Protein AF-A0A2T2NQL4-F1 (afdb_monomer_lite)

Foldseek 3Di:
DVLLVVLVVLLVVLVVLLVLLVVLVVVCLVVLVVVVVVDVVSVVLSVLVVVLSVLSVVLSVLSVVLSVVLVCCVPPDPDDDPDDQLVSLLVNLVSLVVSLVSLCVDLPPVNDDDDPPSVSNVSSSVSSVVSSVSSVVSSVSSNVSSVD

Radius of gyration: 17.7 Å; chains: 1; bounding box: 52×27×48 Å

Secondary structure (DSSP, 8-state):
-HHHHHHHHHHHHHHHHHHHHHHHHHTTHHHHHHHHHH-HHHHHHHHHHHHHHHHHHHHHHHHHHHHHHHHHHHHH--SPPSS-HHHHHHHHHHHHHHHHHHHHHHHSTTT-PPPTT-HHHHHHHHHHHHHHHHHHHHHHHHHHHHH-

Structure (mmCIF, N/CA/C/O backbone):
data_AF-A0A2T2NQL4-F1
#
_entry.id   AF-A0A2T2NQL4-F1
#
loop_
_atom_site.group_PDB
_atom_site.id
_atom_site.type_symbol
_atom_site.label_atom_id
_atom_site.label_alt_id
_atom_site.label_comp_id
_atom_site.label_asym_id
_atom_site.label_entity_id
_atom_site.label_seq_id
_atom_site.pdbx_PDB_ins_code
_atom_site.Cartn_x
_atom_site.Cartn_y
_atom_site.Cartn_z
_atom_site.occupancy
_atom_site.B_iso_or_equiv
_atom_site.auth_seq_id
_atom_site.auth_comp_id
_atom_site.auth_asym_id
_atom_site.auth_atom_id
_atom_site.pdbx_PDB_model_num
ATOM 1 N N . THR A 1 1 ? 10.676 5.829 -20.237 1.00 65.44 1 THR A N 1
ATOM 2 C CA . THR A 1 1 ? 9.932 7.072 -19.909 1.00 65.44 1 THR A CA 1
ATOM 3 C C . THR A 1 1 ? 8.454 6.831 -19.642 1.00 65.44 1 THR A C 1
ATOM 5 O O . THR A 1 1 ? 8.014 7.201 -18.564 1.00 65.44 1 THR A O 1
ATOM 8 N N . LEU A 1 2 ? 7.691 6.175 -20.528 1.00 75.12 2 LEU A N 1
ATOM 9 C CA . LEU A 1 2 ? 6.253 5.918 -20.303 1.00 75.12 2 LEU A CA 1
ATOM 10 C C . LEU A 1 2 ? 5.958 5.138 -19.002 1.00 75.12 2 LEU A C 1
ATOM 12 O O . LEU A 1 2 ? 5.101 5.555 -18.232 1.00 75.12 2 LEU A O 1
ATOM 16 N N . LEU A 1 3 ? 6.740 4.089 -18.705 1.00 75.50 3 LEU A N 1
ATOM 17 C CA . LEU A 1 3 ? 6.629 3.317 -17.453 1.00 75.50 3 LEU A CA 1
ATOM 18 C C . LEU A 1 3 ? 6.890 4.159 -16.190 1.00 75.50 3 LEU A C 1
ATOM 20 O O . LEU A 1 3 ? 6.263 3.949 -15.153 1.00 75.50 3 LEU A O 1
ATOM 24 N N . LEU A 1 4 ? 7.793 5.141 -16.280 1.00 73.25 4 LEU A N 1
ATOM 25 C CA . LEU A 1 4 ? 8.095 6.050 -15.172 1.00 73.25 4 LEU A CA 1
ATOM 26 C C . LEU A 1 4 ? 6.944 7.035 -14.951 1.00 73.25 4 LEU A C 1
ATOM 28 O O . LEU A 1 4 ? 6.530 7.228 -13.814 1.00 73.25 4 LEU A O 1
ATOM 32 N N . LEU A 1 5 ? 6.366 7.582 -16.027 1.00 74.38 5 LEU A N 1
ATOM 33 C CA . LEU A 1 5 ? 5.195 8.462 -15.946 1.00 74.38 5 LEU A CA 1
ATOM 34 C C . LEU A 1 5 ? 3.981 7.740 -15.349 1.00 74.38 5 LEU A C 1
ATOM 36 O O . LEU A 1 5 ? 3.319 8.283 -14.463 1.00 74.38 5 LEU A O 1
ATOM 40 N N . SER A 1 6 ? 3.717 6.496 -15.770 1.00 77.19 6 SER A N 1
ATOM 41 C CA . SER A 1 6 ? 2.659 5.685 -15.156 1.00 77.19 6 SER A CA 1
ATOM 42 C C . SER A 1 6 ? 2.930 5.432 -13.675 1.00 77.19 6 SER A C 1
ATOM 44 O O . SER A 1 6 ? 2.007 5.496 -12.866 1.00 77.19 6 SER A O 1
ATOM 46 N N . GLN A 1 7 ? 4.192 5.213 -13.295 1.00 77.38 7 GLN A N 1
ATOM 47 C CA . GLN A 1 7 ? 4.552 4.997 -11.897 1.00 77.38 7 GLN A CA 1
ATOM 48 C C . GLN A 1 7 ? 4.347 6.254 -11.047 1.00 77.38 7 GLN A C 1
ATOM 50 O O . GLN A 1 7 ? 3.857 6.160 -9.918 1.00 77.38 7 GLN A O 1
ATOM 55 N N . THR A 1 8 ? 4.653 7.434 -11.588 1.00 74.81 8 THR A N 1
ATOM 56 C CA . THR A 1 8 ? 4.364 8.712 -10.930 1.00 74.81 8 THR A CA 1
ATOM 57 C C . THR A 1 8 ? 2.859 8.891 -10.718 1.00 74.81 8 THR A C 1
ATOM 59 O O . THR A 1 8 ? 2.443 9.221 -9.608 1.00 74.81 8 THR A 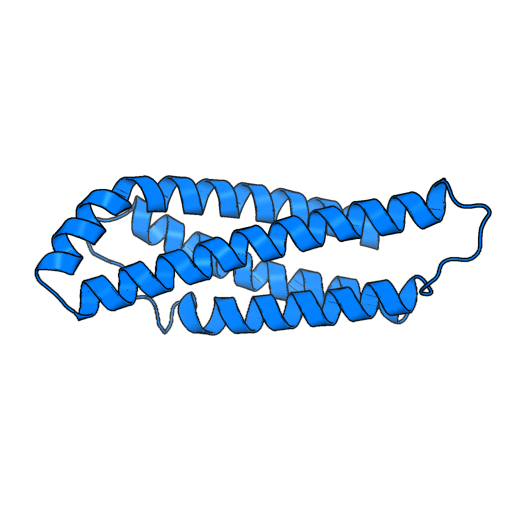O 1
ATOM 62 N N . ALA A 1 9 ? 2.030 8.593 -11.725 1.00 78.94 9 ALA A N 1
ATOM 63 C CA . ALA A 1 9 ? 0.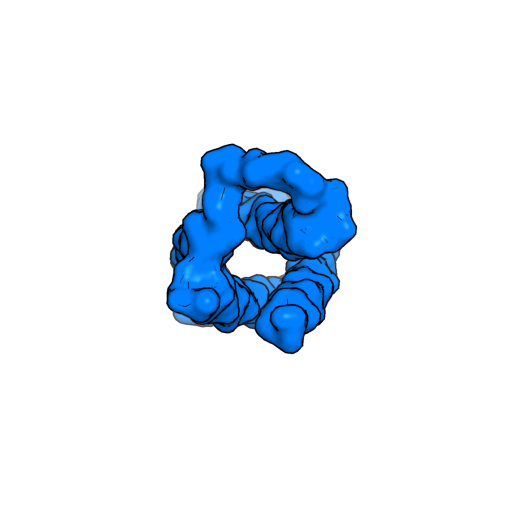572 8.686 -11.614 1.00 78.94 9 ALA A CA 1
ATOM 64 C C . ALA A 1 9 ? -0.007 7.712 -10.569 1.00 78.94 9 ALA A C 1
ATOM 66 O O . ALA A 1 9 ? -0.785 8.125 -9.706 1.00 78.94 9 ALA A O 1
ATOM 67 N N . ILE A 1 10 ? 0.425 6.443 -10.586 1.00 79.31 10 ILE A N 1
ATOM 68 C CA . ILE A 1 10 ? 0.027 5.428 -9.593 1.00 79.31 10 ILE A CA 1
ATOM 69 C C . ILE A 1 10 ? 0.402 5.888 -8.181 1.00 79.31 10 ILE A C 1
ATOM 71 O O . ILE A 1 10 ? -0.388 5.746 -7.244 1.00 79.31 10 ILE A O 1
ATOM 75 N N . THR A 1 11 ? 1.594 6.463 -8.022 1.00 75.00 11 THR A N 1
ATOM 76 C CA . THR A 1 11 ? 2.088 6.945 -6.726 1.00 75.00 11 THR A CA 1
ATOM 77 C C . THR A 1 11 ? 1.280 8.139 -6.229 1.00 75.00 11 THR A C 1
ATOM 79 O O . THR A 1 11 ? 0.859 8.138 -5.074 1.00 75.00 11 THR A O 1
ATOM 82 N N . ALA A 1 12 ? 1.009 9.123 -7.090 1.00 77.00 12 ALA A N 1
ATOM 83 C CA . ALA A 1 12 ? 0.218 10.299 -6.741 1.00 77.00 12 ALA A CA 1
ATOM 84 C C . ALA A 1 12 ? -1.213 9.922 -6.325 1.00 77.00 12 ALA A C 1
ATOM 86 O O . ALA A 1 12 ? -1.700 10.378 -5.290 1.00 77.00 12 ALA A O 1
ATOM 87 N N . TYR A 1 13 ? -1.861 9.028 -7.077 1.00 81.56 13 TYR A N 1
ATOM 88 C CA . TYR A 1 13 ? -3.193 8.536 -6.732 1.00 81.56 13 TYR A CA 1
ATOM 89 C C . TYR A 1 13 ? -3.189 7.733 -5.423 1.00 81.56 13 TYR A C 1
ATOM 91 O O . TYR A 1 13 ? -4.033 7.956 -4.556 1.00 81.56 13 TYR A O 1
ATOM 99 N N . SER A 1 14 ? -2.198 6.854 -5.233 1.00 77.44 14 SER A N 1
ATOM 100 C CA . SER A 1 14 ? -2.043 6.083 -3.991 1.00 77.44 14 SER A CA 1
ATOM 101 C C . SER A 1 14 ? -1.820 6.986 -2.775 1.00 77.44 14 SER A C 1
ATOM 103 O O . SER A 1 14 ? -2.360 6.708 -1.710 1.00 77.44 14 SER A O 1
ATOM 105 N N . LEU A 1 15 ? -1.052 8.072 -2.922 1.00 77.12 15 LEU A N 1
ATOM 106 C CA . LEU A 1 15 ? -0.859 9.077 -1.873 1.00 77.12 15 LEU A CA 1
ATOM 107 C C . LEU A 1 15 ? -2.178 9.772 -1.531 1.00 77.12 15 LEU A C 1
ATOM 109 O O . LEU A 1 15 ? -2.521 9.871 -0.356 1.00 77.12 15 LEU A O 1
ATOM 113 N N . HIS A 1 16 ? -2.916 10.231 -2.544 1.00 81.38 16 HIS A N 1
ATOM 114 C CA . HIS A 1 16 ? -4.194 10.905 -2.337 1.00 81.38 16 HIS A CA 1
ATOM 115 C C . HIS A 1 16 ? -5.196 10.001 -1.610 1.00 81.38 16 HIS A C 1
ATOM 117 O O . HIS A 1 16 ? -5.838 10.426 -0.649 1.00 81.38 16 HIS A O 1
ATOM 123 N N . LEU A 1 17 ? -5.279 8.734 -2.018 1.00 82.62 17 LEU A N 1
ATOM 124 C CA . LEU A 1 17 ? -6.160 7.759 -1.390 1.00 82.62 17 LEU A CA 1
ATOM 125 C C . LEU A 1 17 ? -5.733 7.446 0.052 1.00 82.62 17 LEU A C 1
ATOM 127 O O . LEU A 1 17 ? -6.571 7.451 0.951 1.00 82.62 17 LEU A O 1
ATOM 131 N N . SER A 1 18 ? -4.434 7.242 0.297 1.00 78.25 18 SER A N 1
ATOM 132 C CA . SER A 1 18 ? -3.895 7.059 1.652 1.00 78.25 18 SER A CA 1
ATOM 133 C C . SER A 1 18 ? -4.195 8.255 2.552 1.00 78.25 18 SER A C 1
ATOM 135 O O . SER A 1 18 ? -4.622 8.059 3.686 1.00 78.25 18 SER A O 1
ATOM 137 N N . TYR A 1 19 ? -4.037 9.481 2.044 1.00 79.44 19 TYR A N 1
ATOM 138 C CA . TYR A 1 19 ? -4.378 10.699 2.776 1.00 79.44 19 TYR A CA 1
ATOM 139 C C . TYR A 1 19 ? -5.854 10.703 3.189 1.00 79.44 19 TYR A C 1
ATOM 141 O O . TYR A 1 19 ? -6.154 10.829 4.374 1.00 79.44 19 TYR A O 1
ATOM 149 N N . GLN A 1 20 ? -6.774 10.462 2.247 1.00 83.00 20 GLN A N 1
ATOM 150 C CA . GLN A 1 20 ? -8.205 10.393 2.557 1.00 83.00 20 GLN A CA 1
ATOM 151 C C . GLN A 1 20 ? -8.535 9.311 3.595 1.00 83.00 20 GLN A C 1
ATOM 153 O O . GLN A 1 20 ? -9.346 9.545 4.491 1.00 83.00 20 GLN A O 1
ATOM 158 N N . ASN A 1 21 ? -7.922 8.128 3.493 1.00 81.38 21 ASN A N 1
ATOM 159 C CA . ASN A 1 21 ? -8.165 7.029 4.429 1.00 81.38 21 ASN A CA 1
ATOM 160 C C . ASN A 1 21 ? -7.664 7.360 5.836 1.00 81.38 21 ASN A C 1
ATOM 162 O O . ASN A 1 21 ? -8.387 7.125 6.799 1.00 81.38 21 ASN A O 1
ATOM 166 N N . ILE A 1 22 ? -6.466 7.938 5.959 1.00 80.25 22 ILE A N 1
ATOM 167 C CA . ILE A 1 22 ? -5.910 8.370 7.248 1.00 80.25 22 ILE A CA 1
ATOM 168 C C . ILE A 1 22 ? -6.818 9.425 7.876 1.00 80.25 22 ILE A C 1
ATOM 170 O O . ILE A 1 22 ? -7.210 9.276 9.029 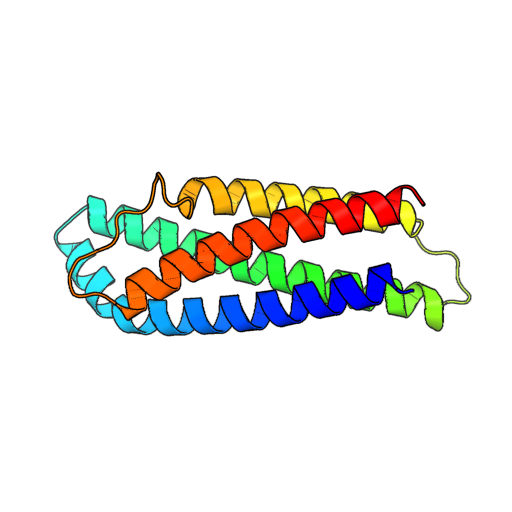1.00 80.25 22 ILE A O 1
ATOM 174 N N . THR A 1 23 ? -7.232 10.442 7.114 1.00 81.88 23 THR A N 1
ATOM 175 C CA . THR A 1 23 ? -8.132 11.484 7.626 1.00 81.88 23 THR A CA 1
ATOM 176 C C . THR A 1 23 ? -9.466 10.906 8.096 1.00 81.88 23 THR A C 1
ATOM 178 O O . THR A 1 23 ? -9.933 11.255 9.177 1.00 81.88 23 THR A O 1
ATOM 181 N N . ARG A 1 24 ? -10.071 9.985 7.333 1.00 82.81 24 ARG A N 1
ATOM 182 C CA . ARG A 1 24 ? -11.295 9.282 7.753 1.00 82.81 24 ARG A CA 1
ATOM 183 C C . ARG A 1 24 ? -11.073 8.469 9.030 1.00 82.81 24 ARG A C 1
ATOM 185 O O . ARG A 1 24 ? -11.926 8.497 9.906 1.00 82.81 24 ARG A O 1
ATOM 192 N N . LEU A 1 25 ? -9.946 7.765 9.162 1.00 81.88 25 LEU A N 1
ATOM 193 C CA . LEU A 1 25 ? -9.641 6.951 10.346 1.00 81.88 25 LEU A CA 1
ATOM 194 C C . LEU A 1 25 ? -9.400 7.811 11.593 1.00 81.88 25 LEU A C 1
ATOM 196 O O . LEU A 1 25 ? -9.893 7.461 12.664 1.00 81.88 25 LEU A O 1
ATOM 200 N N . GLN A 1 26 ? -8.726 8.954 11.449 1.00 83.00 26 GLN A N 1
ATOM 201 C CA . GLN A 1 26 ? -8.479 9.904 12.539 1.00 83.00 26 GLN A CA 1
ATOM 202 C C . GLN A 1 26 ? -9.778 10.424 13.169 1.00 83.00 26 GLN A C 1
ATOM 204 O O . GLN A 1 26 ? -9.845 10.603 14.382 1.00 83.00 26 GLN A O 1
ATOM 209 N N . GLN A 1 27 ? -10.851 10.590 12.386 1.00 84.12 27 GLN A N 1
ATOM 210 C CA . GLN A 1 27 ? -12.157 11.015 12.917 1.00 84.12 27 GLN A CA 1
ATOM 211 C C . GLN A 1 27 ? -12.766 10.025 13.922 1.00 84.12 27 GLN A C 1
ATOM 213 O O . GLN A 1 27 ? -13.615 10.405 14.730 1.00 84.12 27 GLN A O 1
ATOM 218 N N . TYR A 1 28 ? -12.360 8.755 13.877 1.00 83.44 28 TYR A N 1
ATOM 219 C CA . TYR A 1 28 ? -12.852 7.709 14.774 1.00 83.44 28 TYR A CA 1
ATOM 220 C C . TYR A 1 28 ? -11.825 7.303 15.829 1.00 83.44 28 TYR A C 1
ATOM 222 O O . TYR A 1 28 ? -12.096 6.389 16.608 1.00 83.44 28 TYR A O 1
ATOM 230 N N . GLU A 1 29 ? -10.669 7.963 15.881 1.00 83.75 29 GLU A N 1
ATOM 231 C CA . GLU A 1 29 ? -9.567 7.572 16.754 1.00 83.75 29 GLU A CA 1
ATOM 232 C C . GLU A 1 29 ? -9.942 7.710 18.231 1.00 83.75 29 GLU A C 1
ATOM 234 O O . GLU A 1 29 ? -9.842 6.730 18.962 1.00 83.75 29 GLU A O 1
ATOM 239 N N . GLU A 1 30 ? -10.529 8.839 18.636 1.00 85.75 30 GLU A N 1
ATOM 240 C CA . GLU A 1 30 ? -10.978 9.055 20.022 1.00 85.75 30 GLU A CA 1
ATOM 241 C C . GLU A 1 30 ? -12.027 8.015 20.463 1.00 85.75 30 GLU A C 1
ATOM 243 O O . GLU A 1 30 ? -11.987 7.474 21.569 1.00 85.75 30 GLU A O 1
ATOM 248 N N . LYS A 1 31 ? -12.974 7.680 19.575 1.00 85.19 31 LYS A N 1
ATOM 249 C CA . LYS A 1 31 ? -13.992 6.651 19.851 1.00 85.19 31 LYS A CA 1
ATOM 250 C C . LYS A 1 31 ? -13.367 5.260 19.958 1.00 85.19 31 LYS A C 1
ATOM 252 O O . LYS A 1 31 ? -13.806 4.450 20.771 1.00 85.19 31 LYS A O 1
ATOM 257 N N . SER A 1 32 ? -12.352 4.989 19.142 1.00 82.06 32 SER A N 1
ATOM 258 C CA . SER A 1 32 ? -11.624 3.721 19.140 1.00 82.06 32 SER A CA 1
ATOM 259 C C . SER A 1 32 ? -10.742 3.573 20.380 1.00 82.06 32 SER A C 1
ATOM 261 O O . SER A 1 32 ? -10.645 2.473 20.914 1.00 82.06 32 SER A O 1
ATOM 263 N N . GLU A 1 33 ? -10.151 4.664 20.872 1.00 86.44 33 GLU A N 1
ATOM 264 C CA . GLU A 1 33 ? -9.409 4.708 22.137 1.00 86.44 33 GLU A CA 1
ATOM 265 C C . GLU A 1 33 ? -10.318 4.423 23.326 1.00 86.44 33 GLU A C 1
ATOM 267 O O . GLU A 1 33 ? -10.040 3.507 24.096 1.00 86.44 33 GLU A O 1
ATOM 272 N N . LYS A 1 34 ? -11.463 5.109 23.412 1.00 87.44 34 LYS A N 1
ATOM 273 C CA . LYS A 1 34 ? -12.462 4.818 24.448 1.00 87.44 34 LYS A CA 1
ATOM 274 C C . LYS A 1 34 ? -12.907 3.360 24.394 1.00 87.44 34 LYS A C 1
ATOM 276 O O . LYS A 1 34 ? -12.960 2.700 25.418 1.00 87.44 34 LYS A O 1
ATOM 281 N N . ALA A 1 35 ? -13.176 2.806 23.212 1.00 83.56 35 ALA A N 1
ATOM 282 C CA . ALA A 1 35 ? -13.521 1.388 23.091 1.00 83.56 35 ALA A CA 1
ATOM 283 C C . ALA A 1 35 ? -12.376 0.446 23.523 1.00 83.56 35 ALA A C 1
ATOM 285 O O . ALA A 1 35 ? -12.637 -0.631 24.061 1.00 83.56 35 ALA A O 1
ATOM 286 N N . ALA A 1 36 ? -11.119 0.840 23.300 1.00 86.25 36 ALA A N 1
ATOM 287 C CA . ALA A 1 36 ? -9.932 0.082 23.683 1.00 86.25 36 ALA A CA 1
ATOM 288 C C . ALA A 1 36 ? -9.720 0.010 25.202 1.00 86.25 36 ALA A C 1
ATOM 290 O O . ALA A 1 36 ? -9.220 -1.007 25.677 1.00 86.25 36 ALA A O 1
ATOM 291 N N . GLU A 1 37 ? -10.149 1.021 25.963 1.00 90.56 37 GLU A N 1
ATOM 292 C CA . GLU A 1 37 ? -10.102 1.001 27.436 1.00 90.56 37 GLU A CA 1
ATOM 293 C C . GLU A 1 37 ? -10.937 -0.142 28.030 1.00 90.56 37 GLU A C 1
ATOM 295 O O . GLU A 1 37 ? -10.569 -0.726 29.048 1.00 90.56 37 GLU A O 1
ATOM 300 N N . TRP A 1 38 ? -12.042 -0.493 27.368 1.00 91.00 38 TRP A N 1
ATOM 301 C CA . TRP A 1 38 ? -13.001 -1.490 27.852 1.00 91.00 38 TRP A CA 1
ATOM 302 C C . TRP A 1 38 ? -12.906 -2.835 27.119 1.00 91.00 38 TRP A C 1
ATOM 304 O O . TRP A 1 38 ? -13.609 -3.782 27.471 1.00 91.00 38 TRP A O 1
ATOM 314 N N . SER A 1 39 ? -12.057 -2.952 26.090 1.00 86.38 39 SER A N 1
ATOM 315 C CA . SER A 1 39 ? -11.929 -4.171 25.288 1.00 86.38 39 SER A CA 1
ATOM 316 C C . SER A 1 39 ? -10.523 -4.369 24.729 1.00 86.38 39 SER A C 1
ATOM 318 O O . SER A 1 39 ? -10.071 -3.649 23.837 1.00 86.38 39 SER A O 1
ATOM 320 N N . ASN A 1 40 ? -9.881 -5.466 25.141 1.00 84.25 40 ASN A N 1
ATOM 321 C CA . ASN A 1 40 ? -8.590 -5.901 24.594 1.00 84.25 40 ASN A CA 1
ATOM 322 C C . ASN A 1 40 ? -8.633 -6.130 23.074 1.00 84.25 40 ASN A C 1
ATOM 324 O O . ASN A 1 40 ? -7.641 -5.912 22.381 1.00 84.25 40 ASN A O 1
ATOM 328 N N . THR A 1 41 ? -9.788 -6.530 22.532 1.00 83.75 41 THR A N 1
ATOM 329 C CA . THR A 1 41 ? -9.950 -6.703 21.080 1.00 83.75 41 THR A CA 1
ATOM 330 C C . THR A 1 41 ? -9.917 -5.356 20.358 1.00 83.75 41 THR A C 1
ATOM 332 O O . THR A 1 41 ? -9.286 -5.238 19.307 1.00 83.75 41 THR A O 1
ATOM 335 N N . ALA A 1 42 ? -10.562 -4.330 20.922 1.00 81.19 42 ALA A N 1
ATOM 336 C CA . ALA A 1 42 ? -10.538 -2.980 20.365 1.00 81.19 42 ALA A CA 1
ATOM 337 C C . ALA A 1 42 ? -9.135 -2.359 20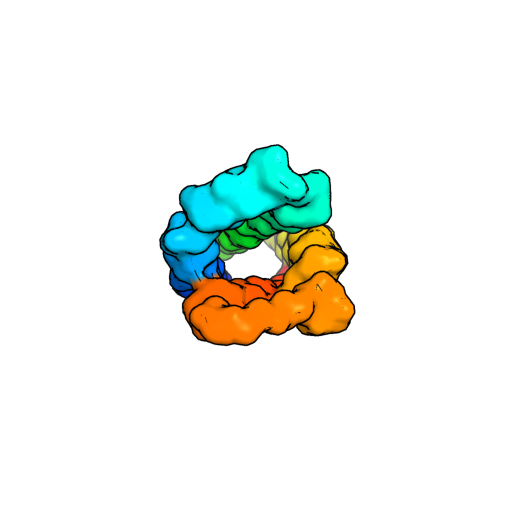.467 1.00 81.19 42 ALA A C 1
ATOM 339 O O . ALA A 1 42 ? -8.661 -1.779 19.490 1.00 81.19 42 ALA A O 1
ATOM 340 N N . ALA A 1 43 ? -8.427 -2.575 21.580 1.00 78.69 43 ALA A N 1
ATOM 341 C CA . ALA A 1 43 ? -7.039 -2.144 21.754 1.00 78.69 43 ALA A CA 1
ATOM 342 C C . ALA A 1 43 ? -6.088 -2.773 20.720 1.00 78.69 43 ALA A C 1
ATOM 344 O O . ALA A 1 43 ? -5.319 -2.069 20.061 1.00 78.69 43 ALA A O 1
ATOM 345 N N . GLU A 1 44 ? -6.175 -4.091 20.514 1.00 82.62 44 GLU A N 1
ATOM 346 C CA . GLU A 1 44 ? -5.376 -4.812 19.515 1.00 82.62 44 GLU A CA 1
ATOM 347 C C . GLU A 1 44 ? -5.652 -4.293 18.093 1.00 82.62 44 GLU A C 1
ATOM 349 O O . GLU A 1 44 ? -4.725 -4.097 17.300 1.00 82.62 44 GLU A O 1
ATOM 354 N N . ARG A 1 45 ? -6.923 -4.022 17.766 1.00 80.88 45 ARG A N 1
ATOM 355 C CA . ARG A 1 45 ? -7.325 -3.465 16.466 1.00 80.88 45 ARG A CA 1
ATOM 356 C C . ARG A 1 45 ? -6.813 -2.040 16.276 1.00 80.88 45 ARG A C 1
ATOM 358 O O . ARG A 1 45 ? -6.233 -1.769 15.229 1.00 80.88 45 ARG A O 1
ATOM 365 N N . LEU A 1 46 ? -6.953 -1.166 17.273 1.00 81.69 46 LEU A N 1
ATOM 366 C CA . LEU A 1 46 ? -6.431 0.202 17.227 1.00 81.69 46 LEU A CA 1
ATOM 367 C C . LEU A 1 46 ? -4.914 0.206 17.007 1.00 81.69 46 LEU A C 1
ATOM 369 O O . LEU A 1 46 ? -4.413 0.904 16.123 1.00 81.69 46 LEU A O 1
ATOM 373 N N . ARG A 1 47 ? -4.184 -0.637 17.748 1.00 79.25 47 ARG A N 1
ATOM 374 C CA . ARG A 1 47 ? -2.734 -0.793 17.591 1.00 79.25 47 ARG A CA 1
ATOM 375 C C . ARG A 1 47 ? -2.371 -1.233 16.175 1.00 79.25 47 ARG A C 1
ATOM 377 O O . ARG A 1 47 ? -1.521 -0.602 15.549 1.00 79.25 47 ARG A O 1
ATOM 384 N N . LYS A 1 48 ? -3.029 -2.269 15.643 1.00 78.06 48 LYS A N 1
ATOM 385 C CA . LYS A 1 48 ? -2.763 -2.747 14.278 1.00 78.06 48 LYS A CA 1
ATOM 386 C C . LYS A 1 48 ? -3.084 -1.693 13.217 1.00 78.06 48 LYS A C 1
ATOM 388 O O . LYS A 1 48 ? -2.285 -1.504 12.298 1.00 78.06 48 LYS A O 1
ATOM 393 N N . THR A 1 49 ? -4.190 -0.968 13.371 1.00 77.06 49 THR A N 1
ATOM 394 C CA . THR A 1 49 ? -4.569 0.145 12.491 1.00 77.06 49 THR A CA 1
ATOM 395 C C . THR A 1 49 ? -3.498 1.233 12.483 1.00 77.06 49 THR A C 1
ATOM 397 O O . THR A 1 49 ? -3.057 1.629 11.408 1.00 77.06 49 THR A O 1
ATOM 400 N N . ARG A 1 50 ? -2.998 1.657 13.651 1.00 74.75 50 ARG A N 1
ATOM 401 C CA . ARG A 1 50 ? -1.889 2.621 13.741 1.00 74.75 50 ARG A CA 1
ATOM 402 C C . ARG A 1 50 ? -0.635 2.098 13.047 1.00 74.75 50 ARG A C 1
ATOM 404 O O . ARG A 1 50 ? -0.111 2.762 12.163 1.00 74.75 50 ARG A O 1
ATOM 411 N N . THR A 1 51 ? -0.198 0.876 13.363 1.00 67.00 51 THR A N 1
ATOM 412 C CA . THR A 1 51 ? 1.019 0.300 12.761 1.00 67.00 51 THR A CA 1
ATOM 413 C C . THR A 1 51 ? 0.937 0.167 11.238 1.00 67.00 51 THR A C 1
ATOM 415 O O . THR A 1 51 ? 1.933 0.371 10.547 1.00 67.00 51 THR A O 1
ATOM 418 N N . THR A 1 52 ? -0.247 -0.112 10.689 1.00 68.62 52 THR A N 1
ATOM 419 C CA . THR A 1 52 ? -0.435 -0.261 9.240 1.00 68.62 52 THR A CA 1
ATOM 420 C C . THR A 1 52 ? -0.709 1.053 8.515 1.00 68.62 52 THR A C 1
ATOM 422 O O . THR A 1 52 ? -0.294 1.178 7.365 1.00 68.62 52 THR A O 1
ATOM 425 N N . GLN A 1 53 ? -1.315 2.054 9.163 1.00 68.12 53 GLN A N 1
ATOM 426 C CA . GLN A 1 53 ? -1.347 3.429 8.647 1.00 68.12 53 GLN A CA 1
ATOM 427 C C . GLN A 1 53 ? 0.069 4.008 8.541 1.00 68.12 53 GLN A C 1
ATOM 429 O O . GLN A 1 53 ? 0.412 4.591 7.514 1.00 68.12 53 GLN A O 1
ATOM 434 N N . THR A 1 54 ? 0.934 3.758 9.531 1.00 59.75 54 THR A N 1
ATOM 435 C CA . THR A 1 54 ? 2.363 4.094 9.430 1.00 59.75 54 THR A CA 1
ATOM 436 C C . THR A 1 54 ? 3.012 3.366 8.250 1.00 59.75 54 THR A C 1
ATOM 438 O O . THR A 1 54 ? 3.752 3.977 7.484 1.00 59.75 54 THR A O 1
ATOM 441 N N . GLY A 1 55 ? 2.675 2.089 8.032 1.00 56.12 55 GLY A N 1
ATOM 442 C CA . GLY A 1 55 ? 3.118 1.317 6.865 1.00 56.12 55 GLY A CA 1
ATOM 443 C C . GLY A 1 55 ? 2.671 1.900 5.516 1.00 56.12 55 GLY A C 1
ATOM 444 O O . GLY A 1 55 ? 3.465 1.924 4.575 1.00 56.12 55 GLY A O 1
ATOM 445 N N . ALA A 1 56 ? 1.445 2.425 5.423 1.00 57.22 56 ALA A N 1
ATOM 446 C CA . ALA A 1 56 ? 0.924 3.083 4.222 1.00 57.22 56 ALA A CA 1
ATOM 447 C C . ALA A 1 56 ? 1.665 4.396 3.922 1.00 57.22 56 ALA A C 1
ATOM 449 O O . ALA A 1 56 ? 2.068 4.633 2.782 1.00 57.22 56 ALA A O 1
ATOM 450 N N . THR A 1 57 ? 1.921 5.212 4.947 1.00 59.69 57 THR A N 1
ATOM 451 C CA . THR A 1 57 ? 2.706 6.451 4.831 1.00 59.69 57 THR A CA 1
ATOM 452 C C . THR A 1 57 ? 4.152 6.162 4.427 1.00 59.69 57 THR A C 1
ATOM 454 O O . THR A 1 57 ? 4.668 6.787 3.503 1.00 59.69 57 THR A O 1
ATOM 457 N N . VAL A 1 58 ? 4.794 5.162 5.040 1.00 55.16 58 VAL A N 1
ATOM 458 C CA . VAL A 1 58 ? 6.168 4.751 4.700 1.00 55.16 58 VAL A CA 1
ATOM 459 C C . VAL A 1 58 ? 6.256 4.250 3.257 1.00 55.16 58 VAL A C 1
ATOM 461 O O . VAL A 1 58 ? 7.158 4.658 2.528 1.00 55.16 58 VAL A O 1
ATOM 464 N N . ALA A 1 59 ? 5.303 3.429 2.806 1.00 55.59 59 ALA A N 1
ATOM 465 C CA . ALA A 1 59 ? 5.286 2.917 1.437 1.00 55.59 59 ALA A CA 1
ATOM 466 C C . ALA A 1 59 ? 5.095 4.029 0.393 1.00 55.59 59 ALA A C 1
ATOM 468 O O . ALA A 1 59 ? 5.635 3.956 -0.710 1.00 55.59 59 ALA A O 1
ATOM 469 N N . VAL A 1 60 ? 4.336 5.073 0.728 1.00 60.31 60 VAL A N 1
ATOM 470 C CA . VAL A 1 60 ? 4.141 6.231 -0.147 1.00 60.31 60 VAL A CA 1
ATOM 471 C C . VAL A 1 60 ? 5.377 7.136 -0.169 1.00 60.31 60 VAL A C 1
ATOM 473 O O . VAL A 1 60 ? 5.826 7.502 -1.255 1.00 60.31 60 VAL A O 1
ATOM 476 N N . CYS A 1 61 ? 5.986 7.423 0.984 1.00 57.78 61 CYS A N 1
ATOM 477 C CA . CYS A 1 61 ? 7.244 8.171 1.060 1.00 57.78 61 CYS A CA 1
ATOM 478 C C . CYS A 1 61 ? 8.360 7.482 0.264 1.00 57.78 61 CYS A C 1
ATOM 480 O O . CYS A 1 61 ? 9.051 8.133 -0.516 1.00 57.78 61 CYS A O 1
ATOM 482 N N . LEU A 1 62 ? 8.476 6.155 0.373 1.00 57.88 62 LEU A N 1
ATOM 483 C CA . LEU A 1 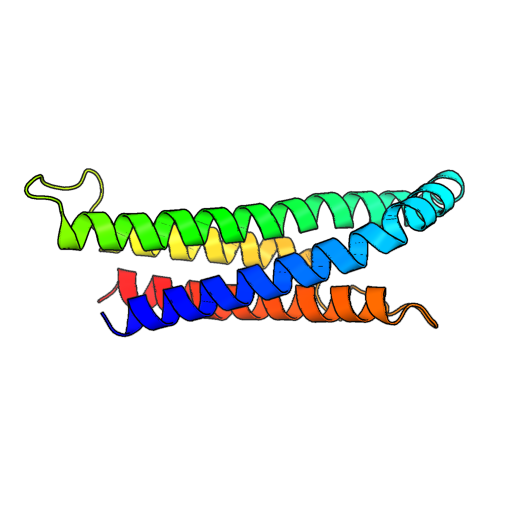62 ? 9.489 5.376 -0.341 1.00 57.88 62 LEU A CA 1
ATOM 484 C C . LEU A 1 62 ? 9.341 5.481 -1.871 1.00 57.88 62 LEU A C 1
ATOM 486 O O . LEU A 1 62 ? 10.329 5.598 -2.596 1.00 57.88 62 LEU A O 1
ATOM 490 N N . ARG A 1 63 ? 8.102 5.511 -2.372 1.00 60.97 63 ARG A N 1
ATOM 491 C CA . ARG A 1 63 ? 7.811 5.639 -3.808 1.00 60.97 63 ARG A CA 1
ATOM 492 C C . ARG A 1 63 ? 8.084 7.036 -4.354 1.00 60.97 63 ARG A C 1
ATOM 494 O O . ARG A 1 63 ? 8.604 7.152 -5.464 1.00 60.97 63 ARG A O 1
ATOM 501 N N . ILE A 1 64 ? 7.766 8.079 -3.582 1.00 58.78 64 ILE A N 1
ATOM 502 C CA . ILE A 1 64 ? 8.077 9.474 -3.932 1.00 58.78 64 ILE A CA 1
ATOM 503 C C . ILE A 1 64 ? 9.594 9.658 -4.006 1.00 58.78 64 ILE A C 1
ATOM 505 O O . ILE A 1 64 ? 10.099 10.174 -5.004 1.00 58.78 64 ILE A O 1
ATOM 509 N N . SER A 1 65 ? 10.327 9.159 -3.005 1.00 54.38 65 SER A N 1
ATOM 510 C CA . SER A 1 65 ? 11.789 9.197 -2.992 1.00 54.38 65 SER A CA 1
ATOM 511 C C . SER A 1 65 ? 12.382 8.466 -4.200 1.00 54.38 65 SER A C 1
ATOM 513 O O . SER A 1 65 ? 13.259 9.008 -4.868 1.00 54.38 65 SER A O 1
ATOM 515 N N . CYS A 1 66 ? 11.876 7.288 -4.570 1.00 57.50 66 CYS A N 1
ATOM 516 C CA . CYS A 1 66 ? 12.423 6.534 -5.699 1.00 57.50 66 CYS A CA 1
ATOM 517 C C . CYS A 1 66 ? 12.132 7.160 -7.077 1.00 57.50 66 CYS A C 1
ATOM 519 O O . CYS A 1 66 ? 13.045 7.280 -7.898 1.00 57.50 66 CYS A O 1
ATOM 521 N N . SER A 1 67 ? 10.897 7.617 -7.323 1.00 57.25 67 SER A N 1
ATOM 522 C CA . SER A 1 67 ? 10.539 8.284 -8.586 1.00 57.25 67 SER A CA 1
ATOM 523 C C . SER A 1 67 ? 11.364 9.556 -8.801 1.00 57.25 67 SER A C 1
ATOM 525 O O . SER A 1 67 ? 11.785 9.821 -9.925 1.00 57.25 67 SER A O 1
ATOM 527 N N . ALA A 1 68 ? 11.629 10.317 -7.733 1.00 59.06 68 ALA A N 1
ATOM 528 C CA . ALA A 1 68 ? 12.498 11.487 -7.784 1.00 59.06 68 ALA A CA 1
ATOM 529 C C . ALA A 1 68 ? 13.960 11.101 -8.066 1.00 59.06 68 ALA A C 1
ATOM 531 O O . ALA A 1 68 ? 14.608 11.740 -8.888 1.00 59.06 68 ALA A O 1
ATOM 532 N N . THR A 1 69 ? 14.465 10.020 -7.459 1.00 57.19 69 THR A N 1
ATOM 533 C CA . THR A 1 69 ? 15.873 9.602 -7.594 1.00 57.19 69 THR A CA 1
ATOM 534 C C . THR A 1 69 ? 16.204 9.103 -9.005 1.00 57.19 69 THR A C 1
ATOM 536 O O . THR A 1 69 ? 17.233 9.474 -9.559 1.00 57.19 69 THR A O 1
ATOM 539 N N . ILE A 1 70 ? 15.328 8.312 -9.632 1.00 59.97 70 ILE A N 1
ATOM 540 C CA . ILE A 1 70 ? 15.559 7.803 -11.000 1.00 59.97 70 ILE A CA 1
ATOM 541 C C . ILE A 1 70 ? 15.456 8.923 -12.038 1.00 59.97 70 ILE A C 1
ATOM 543 O O . ILE A 1 70 ? 16.246 8.967 -12.981 1.00 59.97 70 ILE A O 1
ATOM 547 N N . LEU A 1 71 ? 14.530 9.862 -11.836 1.00 60.56 71 LEU A N 1
ATOM 548 C CA . LEU A 1 71 ? 14.421 11.054 -12.670 1.00 60.56 71 LEU A CA 1
ATOM 549 C C . LEU A 1 71 ? 15.675 11.938 -12.539 1.00 60.56 71 LEU A C 1
ATOM 551 O O . LEU A 1 71 ? 16.193 12.418 -13.543 1.00 60.56 71 LEU A O 1
ATOM 555 N N . MET A 1 72 ? 16.204 12.098 -11.321 1.00 54.84 72 MET A N 1
ATOM 556 C CA . MET A 1 72 ? 17.414 12.882 -11.057 1.00 54.84 72 MET A CA 1
ATOM 557 C C . MET A 1 72 ? 18.674 12.225 -11.648 1.00 54.84 72 MET A C 1
ATOM 559 O O . MET A 1 72 ? 19.487 12.912 -12.258 1.00 54.84 72 MET A O 1
ATOM 563 N N . ILE A 1 73 ? 18.816 10.897 -11.545 1.00 59.78 73 ILE A N 1
ATOM 564 C CA . ILE A 1 73 ? 19.942 10.150 -12.136 1.00 59.78 73 ILE A CA 1
ATOM 565 C C . ILE A 1 73 ? 19.930 10.249 -13.667 1.00 59.78 73 ILE A C 1
ATOM 567 O O . ILE A 1 73 ? 20.978 10.481 -14.263 1.00 59.78 73 ILE A O 1
ATOM 571 N N . HIS A 1 74 ? 18.763 10.117 -14.305 1.00 59.91 74 HIS A N 1
ATOM 572 C CA . HIS A 1 74 ? 18.660 10.183 -15.766 1.00 59.91 74 HIS A CA 1
ATOM 573 C C . HIS A 1 74 ? 18.815 11.592 -16.351 1.00 59.91 74 HIS A C 1
ATOM 575 O O . HIS A 1 74 ? 19.247 11.707 -17.494 1.00 59.91 74 HIS A O 1
ATOM 581 N N . LEU A 1 75 ? 18.438 12.646 -15.617 1.00 57.06 75 LEU A N 1
ATOM 582 C CA . LEU A 1 75 ? 18.433 14.017 -16.142 1.00 57.06 75 LEU A CA 1
ATOM 583 C C . LEU A 1 75 ? 19.653 14.856 -15.741 1.00 57.06 75 LEU A C 1
ATOM 585 O O . LEU A 1 75 ? 19.954 15.822 -16.435 1.00 57.06 75 LEU A O 1
ATOM 589 N N . LEU A 1 76 ? 20.314 14.555 -14.617 1.00 56.00 76 LEU A N 1
ATOM 590 C CA . LEU A 1 76 ? 21.227 15.511 -13.968 1.00 56.00 76 LEU A CA 1
ATOM 591 C C . LEU A 1 76 ? 22.624 14.961 -13.650 1.00 56.00 76 LEU A C 1
ATOM 593 O O . LEU A 1 76 ? 23.470 15.731 -13.196 1.00 56.00 76 LEU A O 1
ATOM 597 N N . SER A 1 77 ? 22.901 13.667 -13.852 1.00 53.84 77 SER A N 1
ATOM 598 C CA . SER A 1 77 ? 24.173 13.080 -13.412 1.00 53.84 77 SER A CA 1
ATOM 599 C C . SER A 1 77 ? 25.143 12.804 -14.562 1.00 53.84 77 SER A C 1
ATOM 601 O O . SER A 1 77 ? 24.884 11.965 -15.418 1.00 53.84 77 SER A O 1
ATOM 603 N N . ASN A 1 78 ? 26.298 13.477 -14.532 1.00 59.97 78 ASN A N 1
ATOM 604 C CA . ASN A 1 78 ? 27.484 13.137 -15.335 1.00 59.97 78 ASN A CA 1
ATOM 605 C C . ASN A 1 78 ? 28.403 12.120 -14.625 1.00 59.97 78 ASN A C 1
ATOM 607 O O . ASN A 1 78 ? 29.422 11.714 -15.180 1.00 59.97 78 ASN A O 1
ATOM 611 N N . SER A 1 79 ? 28.065 11.731 -13.392 1.00 58.50 79 SER A N 1
ATOM 612 C CA . SER A 1 79 ? 28.857 10.819 -12.565 1.00 58.50 79 SER A CA 1
ATOM 613 C C . SER A 1 79 ? 28.237 9.420 -12.558 1.00 58.50 79 SER A C 1
ATOM 615 O O . SER A 1 79 ? 27.010 9.300 -12.523 1.00 58.50 79 SER A O 1
ATOM 617 N N . PRO A 1 80 ? 29.048 8.347 -12.554 1.00 59.09 80 PRO A N 1
ATOM 618 C CA . PRO A 1 80 ? 28.524 6.991 -12.490 1.00 59.09 80 PRO A CA 1
ATOM 619 C C . PRO A 1 80 ? 27.776 6.769 -11.160 1.00 59.09 80 PRO A C 1
ATOM 621 O O . PRO A 1 80 ? 28.298 7.121 -10.097 1.00 59.09 80 PRO A O 1
ATOM 624 N N . PRO A 1 81 ? 26.554 6.210 -11.187 1.00 64.94 81 PRO A N 1
ATOM 625 C CA . PRO A 1 81 ? 25.770 5.992 -9.979 1.00 64.94 81 PRO A CA 1
ATOM 626 C C . PRO A 1 81 ? 26.366 4.867 -9.117 1.00 64.94 81 PRO A C 1
ATOM 628 O O . PRO A 1 81 ? 26.887 3.885 -9.640 1.00 64.94 81 PRO A O 1
ATOM 631 N N . ILE A 1 82 ? 26.230 4.984 -7.788 1.00 69.88 82 ILE A N 1
ATOM 632 C CA . ILE A 1 82 ? 26.675 3.966 -6.808 1.00 69.88 82 ILE A CA 1
ATOM 633 C C . ILE A 1 82 ? 25.966 2.622 -7.042 1.00 69.88 82 ILE A C 1
ATOM 635 O O . ILE A 1 82 ? 26.556 1.562 -6.848 1.00 69.88 82 ILE A O 1
ATOM 639 N N . LEU A 1 83 ? 24.700 2.667 -7.470 1.00 68.25 83 LEU A N 1
ATOM 640 C CA . LEU A 1 83 ? 23.916 1.492 -7.829 1.00 68.25 83 LEU A CA 1
ATOM 641 C C . LEU A 1 83 ? 23.312 1.695 -9.226 1.00 68.25 83 LEU A C 1
ATOM 643 O O . LEU A 1 83 ? 22.716 2.749 -9.470 1.00 68.25 83 LEU A O 1
ATOM 647 N N . PRO A 1 84 ? 23.443 0.724 -10.148 1.00 75.69 84 PRO A N 1
ATOM 648 C CA . PRO A 1 84 ? 22.915 0.883 -11.494 1.00 75.69 84 PRO A CA 1
ATOM 649 C C . PRO A 1 84 ? 21.376 0.995 -11.463 1.00 75.69 84 PRO A C 1
ATOM 651 O O . PRO A 1 84 ? 20.732 0.336 -10.638 1.00 75.69 84 PRO A O 1
ATOM 654 N N . PRO A 1 85 ? 20.757 1.795 -12.355 1.00 74.94 85 PRO A N 1
ATOM 655 C CA . PRO A 1 85 ? 19.310 2.034 -12.352 1.00 74.94 85 PRO A CA 1
ATOM 656 C C . PRO A 1 85 ? 18.424 0.770 -12.323 1.00 74.94 85 PRO A C 1
ATOM 658 O O . PRO A 1 85 ? 17.451 0.769 -11.564 1.00 74.94 85 PRO A O 1
ATOM 661 N N . PRO A 1 86 ? 18.759 -0.333 -13.026 1.00 79.06 86 PRO A N 1
ATOM 662 C CA . PRO A 1 86 ? 17.990 -1.576 -12.933 1.00 79.06 86 PRO A CA 1
ATOM 663 C C . PRO A 1 86 ? 17.994 -2.191 -11.526 1.00 79.06 86 PRO A C 1
ATOM 665 O O . PRO A 1 86 ? 16.960 -2.630 -11.026 1.00 79.06 86 PRO A O 1
ATOM 668 N N . ALA A 1 87 ? 19.133 -2.153 -10.827 1.00 80.56 87 ALA A N 1
ATOM 669 C CA . ALA A 1 87 ? 19.235 -2.662 -9.460 1.00 80.56 87 ALA A CA 1
ATOM 670 C C . ALA A 1 87 ? 18.429 -1.805 -8.467 1.00 80.56 87 ALA A C 1
ATOM 672 O O . ALA A 1 87 ? 17.788 -2.348 -7.566 1.00 80.56 87 ALA A O 1
ATOM 673 N N . LEU A 1 88 ? 18.382 -0.481 -8.665 1.00 77.56 88 LEU A N 1
ATOM 674 C CA . LEU A 1 88 ? 17.489 0.401 -7.905 1.00 77.56 88 LEU A CA 1
ATOM 675 C C . LEU A 1 88 ? 16.014 0.057 -8.152 1.00 77.56 88 LEU A C 1
ATOM 677 O O . LEU A 1 88 ? 15.233 0.007 -7.200 1.00 77.56 88 LEU A O 1
ATOM 681 N N . ALA A 1 89 ? 15.622 -0.211 -9.398 1.00 79.19 89 ALA A N 1
ATOM 682 C CA . ALA A 1 89 ? 14.252 -0.591 -9.730 1.00 79.19 89 ALA A CA 1
ATOM 683 C C . ALA A 1 89 ? 13.849 -1.927 -9.078 1.00 79.19 89 ALA A C 1
ATOM 685 O O . ALA A 1 89 ? 12.783 -2.010 -8.466 1.00 79.19 89 ALA A O 1
ATOM 686 N N . LEU A 1 90 ? 14.726 -2.937 -9.097 1.00 82.94 90 LEU A N 1
ATOM 687 C CA . LEU A 1 90 ? 14.486 -4.222 -8.427 1.00 82.94 90 LEU A CA 1
ATOM 688 C C . LEU A 1 90 ? 14.389 -4.085 -6.903 1.00 82.94 90 LEU A C 1
ATOM 690 O O . LEU A 1 90 ? 13.499 -4.676 -6.289 1.00 82.94 90 LEU A O 1
ATOM 694 N N . LEU A 1 91 ? 15.249 -3.268 -6.287 1.00 81.38 91 LEU A N 1
ATOM 695 C CA . LEU A 1 91 ? 15.163 -2.976 -4.854 1.00 81.38 91 LEU A CA 1
ATOM 696 C C . LEU A 1 91 ? 13.804 -2.357 -4.495 1.00 81.38 91 LEU A C 1
ATOM 698 O O . LEU A 1 91 ? 13.197 -2.711 -3.484 1.00 81.38 91 LEU A O 1
ATOM 702 N N . ASN A 1 92 ? 13.288 -1.477 -5.352 1.00 78.19 92 ASN A N 1
ATOM 703 C CA . ASN A 1 92 ? 11.974 -0.871 -5.161 1.00 78.19 92 ASN A CA 1
ATOM 704 C C . ASN A 1 92 ? 10.829 -1.851 -5.395 1.00 78.19 92 ASN A C 1
ATOM 706 O O . ASN A 1 92 ? 9.850 -1.814 -4.647 1.00 78.19 92 ASN A O 1
ATOM 710 N N . ALA A 1 93 ? 10.950 -2.761 -6.362 1.00 83.62 93 ALA A N 1
ATOM 711 C CA . ALA A 1 93 ? 9.999 -3.854 -6.533 1.00 83.62 93 ALA A CA 1
ATOM 712 C C . ALA A 1 93 ? 9.912 -4.700 -5.252 1.00 83.62 93 ALA A C 1
ATOM 714 O O . ALA A 1 93 ? 8.813 -4.934 -4.744 1.00 83.62 93 ALA A O 1
ATOM 715 N N . ALA A 1 94 ? 11.063 -5.070 -4.679 1.00 83.44 94 ALA A N 1
ATOM 716 C CA . ALA A 1 94 ? 11.143 -5.835 -3.439 1.00 83.44 94 ALA A CA 1
ATOM 717 C C . ALA A 1 94 ? 10.529 -5.077 -2.252 1.00 83.44 94 ALA A C 1
ATOM 719 O O . ALA A 1 94 ? 9.670 -5.616 -1.554 1.00 83.44 94 ALA A O 1
ATOM 720 N N . ALA A 1 95 ? 10.898 -3.809 -2.054 1.00 80.62 95 ALA A N 1
ATOM 721 C CA . ALA A 1 95 ? 10.343 -2.999 -0.974 1.00 80.62 95 ALA A CA 1
ATOM 722 C C . ALA A 1 95 ? 8.819 -2.834 -1.105 1.00 80.62 95 ALA A C 1
ATOM 724 O O . ALA A 1 95 ? 8.085 -3.004 -0.133 1.00 80.62 95 ALA A O 1
ATOM 725 N N . THR A 1 96 ? 8.326 -2.599 -2.325 1.00 78.56 96 THR A N 1
ATOM 726 C CA . THR A 1 96 ? 6.889 -2.481 -2.613 1.00 78.56 96 THR A CA 1
ATOM 727 C C . THR A 1 96 ? 6.153 -3.796 -2.336 1.00 78.56 96 THR A C 1
ATOM 729 O O . THR A 1 96 ? 5.063 -3.784 -1.760 1.00 78.56 96 THR A O 1
ATOM 732 N N . ALA A 1 97 ? 6.746 -4.939 -2.694 1.00 83.81 97 ALA A N 1
ATOM 733 C CA . ALA A 1 97 ? 6.180 -6.259 -2.428 1.00 83.81 97 ALA A CA 1
ATOM 734 C C . ALA A 1 97 ? 6.111 -6.572 -0.924 1.00 83.81 97 ALA A C 1
ATOM 736 O O . ALA A 1 97 ? 5.090 -7.073 -0.449 1.00 83.81 97 ALA A O 1
ATOM 737 N N . LEU A 1 98 ? 7.147 -6.215 -0.159 1.00 82.81 98 LEU A N 1
ATOM 738 C CA . LEU A 1 98 ? 7.156 -6.364 1.298 1.00 82.81 98 LEU A CA 1
ATOM 739 C C . LEU A 1 98 ? 6.109 -5.463 1.963 1.00 82.81 98 LEU A C 1
ATOM 741 O O . LEU A 1 98 ? 5.346 -5.928 2.812 1.00 82.81 98 LEU A O 1
ATOM 745 N N . SER A 1 99 ? 5.997 -4.201 1.535 1.00 78.94 99 SER A N 1
ATOM 746 C CA . SER A 1 99 ? 4.938 -3.297 2.001 1.00 78.94 99 SER A CA 1
ATOM 747 C C . SER A 1 99 ? 3.545 -3.835 1.670 1.00 78.94 99 SER A C 1
ATOM 749 O O . SER A 1 99 ? 2.667 -3.820 2.533 1.00 78.94 99 SER A O 1
ATOM 751 N N . ARG A 1 100 ? 3.346 -4.378 0.458 1.00 83.69 100 ARG A N 1
ATOM 752 C CA . ARG A 1 100 ? 2.101 -5.059 0.072 1.00 83.69 100 ARG A CA 1
ATOM 753 C C . ARG A 1 100 ? 1.796 -6.198 1.027 1.00 83.69 100 ARG A C 1
ATOM 755 O O . ARG A 1 100 ? 0.676 -6.280 1.508 1.00 83.69 100 ARG A O 1
ATOM 762 N N . GLN A 1 101 ? 2.758 -7.080 1.281 1.00 84.50 101 GLN A N 1
ATOM 763 C CA . GLN A 1 101 ? 2.557 -8.241 2.143 1.00 84.50 101 GLN A CA 1
ATOM 764 C C . GLN A 1 101 ? 2.179 -7.816 3.564 1.00 84.50 101 GLN A C 1
ATOM 766 O O . GLN A 1 101 ? 1.210 -8.328 4.122 1.00 84.50 101 GLN A O 1
ATOM 771 N N . HIS A 1 102 ? 2.888 -6.832 4.121 1.00 81.06 102 HIS A N 1
ATOM 772 C CA . HIS A 1 102 ? 2.592 -6.291 5.443 1.00 81.06 102 HIS A CA 1
ATOM 773 C C . HIS A 1 102 ? 1.176 -5.699 5.520 1.00 81.06 102 HIS A C 1
ATOM 775 O O . HIS A 1 102 ? 0.415 -6.031 6.428 1.00 81.06 102 HIS A O 1
ATOM 781 N N . MET A 1 103 ? 0.792 -4.870 4.544 1.00 80.06 103 MET A N 1
ATOM 782 C CA . MET A 1 103 ? -0.531 -4.244 4.519 1.00 80.06 103 MET A CA 1
ATOM 783 C C . MET A 1 103 ? -1.657 -5.240 4.210 1.00 80.06 103 MET A C 1
ATOM 785 O O . MET A 1 103 ? -2.701 -5.177 4.853 1.00 80.06 103 MET A O 1
ATOM 789 N N . ALA A 1 104 ? -1.458 -6.178 3.279 1.00 83.94 104 ALA A N 1
ATOM 790 C CA . ALA A 1 104 ? -2.454 -7.177 2.882 1.00 83.94 104 ALA A CA 1
ATOM 791 C C . ALA A 1 104 ? -2.834 -8.109 4.037 1.00 83.94 104 ALA A C 1
ATOM 793 O O . ALA A 1 104 ? -3.996 -8.482 4.168 1.00 83.94 104 ALA A O 1
ATOM 794 N N . ASN A 1 105 ? -1.876 -8.454 4.903 1.00 83.81 105 ASN A N 1
ATOM 795 C CA . ASN A 1 105 ? -2.145 -9.283 6.078 1.00 83.81 105 ASN A CA 1
ATOM 796 C C . ASN A 1 105 ? -3.183 -8.644 7.011 1.00 83.81 105 ASN A C 1
ATOM 798 O O . ASN A 1 105 ? -3.946 -9.356 7.665 1.00 83.81 105 ASN A O 1
ATOM 802 N N . PHE A 1 106 ? -3.237 -7.312 7.058 1.00 80.62 106 PHE A N 1
ATOM 803 C CA . PHE A 1 106 ? -4.192 -6.589 7.885 1.00 80.62 106 PHE A CA 1
ATOM 804 C C . PHE A 1 106 ? -5.440 -6.149 7.111 1.00 80.62 106 PHE A C 1
ATOM 806 O O . PHE A 1 106 ? -6.540 -6.446 7.560 1.00 80.62 106 PHE A O 1
ATOM 813 N N . TRP A 1 107 ? -5.290 -5.468 5.971 1.00 77.50 107 TRP A N 1
ATOM 814 C CA . TRP A 1 107 ? -6.370 -4.742 5.284 1.00 77.50 107 TRP A CA 1
ATOM 815 C C . TRP A 1 107 ? -7.211 -5.561 4.302 1.00 77.50 107 TRP A C 1
ATOM 817 O O . TRP A 1 107 ? -8.158 -5.019 3.751 1.00 77.50 107 TRP A O 1
ATOM 827 N N . ASN A 1 108 ? -6.888 -6.832 4.063 1.00 77.88 108 ASN A N 1
ATOM 828 C CA . ASN A 1 108 ? -7.690 -7.689 3.186 1.00 77.88 108 ASN A CA 1
ATOM 829 C C . ASN A 1 108 ? -9.144 -7.780 3.684 1.00 77.88 108 ASN A C 1
ATOM 831 O O . ASN A 1 108 ? -9.362 -8.010 4.878 1.00 77.88 108 ASN A O 1
ATOM 835 N N . ASP A 1 109 ? -10.112 -7.679 2.772 1.00 67.25 109 ASP A N 1
ATOM 836 C CA . ASP A 1 109 ? -11.549 -7.787 3.055 1.00 67.25 109 ASP A CA 1
ATOM 837 C C . ASP A 1 109 ? -11.9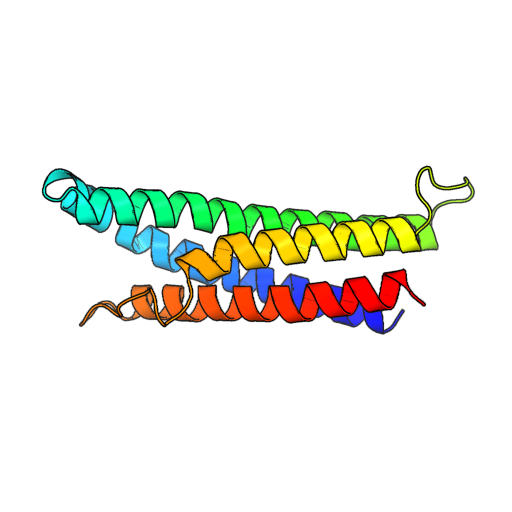35 -9.076 3.808 1.00 67.25 109 ASP A C 1
ATOM 839 O O . ASP A 1 109 ? -12.889 -9.095 4.583 1.00 67.25 109 ASP A O 1
ATOM 843 N N . ARG A 1 110 ? -11.156 -10.159 3.675 1.00 69.31 110 ARG A N 1
ATOM 844 C CA . ARG A 1 110 ? -11.344 -11.396 4.462 1.00 69.31 110 ARG A CA 1
ATOM 845 C C . ARG A 1 110 ? -11.084 -11.217 5.962 1.00 69.31 110 ARG A C 1
ATOM 847 O O . ARG A 1 110 ? -11.607 -11.984 6.764 1.00 69.31 110 ARG A O 1
ATOM 854 N N . ASN A 1 111 ? -10.264 -10.237 6.339 1.00 70.62 111 ASN A N 1
ATOM 855 C CA . ASN A 1 111 ? -9.797 -10.006 7.709 1.00 70.62 111 ASN A CA 1
ATOM 856 C C . ASN A 1 111 ? -10.440 -8.769 8.365 1.00 70.62 111 ASN A C 1
ATOM 858 O O . ASN A 1 111 ? -10.317 -8.582 9.588 1.00 70.62 111 ASN A O 1
ATOM 862 N N . GLN A 1 112 ? -11.093 -7.917 7.567 1.00 74.44 112 GLN A N 1
ATOM 863 C CA . GLN A 1 112 ? -11.714 -6.669 8.001 1.00 74.44 112 GLN A CA 1
ATOM 864 C C . GLN A 1 112 ? -13.237 -6.777 7.935 1.00 74.44 112 GLN A C 1
ATOM 866 O O . GLN A 1 112 ? -13.843 -6.810 6.870 1.00 74.44 112 GLN A O 1
ATOM 871 N N . THR A 1 113 ? -13.874 -6.816 9.102 1.00 77.31 113 THR A N 1
ATOM 872 C CA . THR A 1 113 ? -15.333 -6.780 9.197 1.00 77.31 113 THR A CA 1
ATOM 873 C C . THR A 1 113 ? -15.810 -5.337 9.081 1.00 77.31 113 THR A C 1
ATOM 875 O O . THR A 1 113 ? -15.403 -4.484 9.870 1.00 77.31 113 THR A O 1
ATOM 878 N N . GLN A 1 114 ? -16.696 -5.068 8.122 1.00 79.00 114 GLN A N 1
ATOM 879 C CA . GLN A 1 114 ? -17.365 -3.773 8.030 1.00 79.00 114 GLN A CA 1
ATOM 880 C C . GLN A 1 114 ? -18.287 -3.577 9.231 1.00 79.00 114 GLN A C 1
ATOM 882 O O . GLN A 1 114 ? -19.050 -4.468 9.605 1.00 79.00 114 GLN A O 1
ATOM 887 N N . VAL A 1 115 ? -18.217 -2.395 9.833 1.00 79.81 115 VAL A N 1
ATOM 888 C CA . VAL A 1 115 ? -18.985 -2.070 11.033 1.00 79.81 115 VAL A CA 1
ATOM 889 C C . VAL A 1 115 ? -20.275 -1.356 10.618 1.00 79.81 115 VAL A C 1
ATOM 891 O O . VAL A 1 115 ? -20.206 -0.360 9.886 1.00 79.81 115 VAL A O 1
ATOM 894 N N . PRO A 1 116 ? -21.461 -1.822 11.053 1.00 78.50 116 PRO A N 1
ATOM 895 C CA . PRO A 1 116 ? -22.722 -1.143 10.772 1.00 78.50 116 PRO A CA 1
ATOM 896 C C . PRO A 1 116 ? -22.680 0.324 11.217 1.00 78.50 116 PRO A C 1
ATOM 898 O O . PRO A 1 116 ? -22.104 0.645 12.253 1.00 78.50 116 PRO A O 1
ATOM 901 N N . PHE A 1 117 ? -23.290 1.216 10.433 1.00 80.12 117 PHE A N 1
ATOM 902 C CA . PHE A 1 117 ? -23.396 2.660 10.716 1.00 80.12 117 PHE A CA 1
ATOM 903 C C . PHE A 1 117 ? -22.074 3.452 10.750 1.00 80.12 117 PHE A C 1
ATOM 905 O O . PHE A 1 117 ? -22.090 4.654 11.002 1.00 80.12 117 PHE A O 1
ATOM 912 N N . MET A 1 118 ? -20.937 2.825 10.431 1.00 79.75 118 MET A N 1
ATOM 913 C CA . MET A 1 118 ? -19.624 3.475 10.356 1.00 79.75 118 MET A CA 1
ATOM 914 C C . MET A 1 118 ? -19.167 3.615 8.897 1.00 79.75 118 MET A C 1
ATOM 916 O O . MET A 1 118 ? -18.152 3.059 8.484 1.00 79.75 118 MET A O 1
ATOM 920 N N . THR A 1 119 ? -19.937 4.344 8.084 1.00 84.44 119 THR A N 1
ATOM 921 C CA . THR A 1 119 ? -19.710 4.479 6.631 1.00 84.44 119 THR A CA 1
ATOM 922 C C . THR A 1 119 ? -18.311 4.976 6.286 1.00 84.44 119 THR A C 1
ATOM 924 O O . THR A 1 119 ? -17.622 4.319 5.512 1.00 84.44 119 THR A O 1
ATOM 927 N N . GLN A 1 120 ? -17.844 6.067 6.896 1.00 79.94 120 GLN A N 1
ATOM 928 C CA . GLN A 1 120 ? -16.511 6.613 6.605 1.00 79.94 120 GLN A CA 1
ATOM 929 C C . GLN A 1 120 ? -15.373 5.677 7.045 1.00 79.94 120 GLN A C 1
ATOM 931 O O . GLN A 1 120 ? -14.343 5.594 6.379 1.00 79.94 120 GLN A O 1
ATOM 936 N N . PHE A 1 121 ? -15.563 4.929 8.134 1.00 79.56 121 PHE A N 1
ATOM 937 C CA . PHE A 1 121 ? -14.611 3.908 8.571 1.00 79.56 121 PHE A CA 1
ATOM 938 C C . PHE A 1 121 ? -14.545 2.745 7.570 1.00 79.56 121 PHE A C 1
ATOM 940 O O . PHE A 1 121 ? -13.461 2.337 7.157 1.00 79.56 121 PHE A O 1
ATOM 947 N N . ASN A 1 122 ? -15.702 2.260 7.110 1.00 84.25 122 ASN A N 1
ATOM 948 C CA . ASN A 1 122 ? -15.779 1.209 6.094 1.00 84.25 122 ASN A CA 1
ATOM 949 C C . ASN A 1 122 ? -15.206 1.674 4.745 1.00 84.25 122 ASN A C 1
ATOM 951 O O . ASN A 1 122 ? -14.575 0.888 4.043 1.00 84.25 122 ASN A O 1
ATOM 955 N N . GLU A 1 123 ? -15.383 2.948 4.384 1.00 85.12 123 GLU A N 1
ATOM 956 C CA . GLU A 1 123 ? -14.721 3.549 3.221 1.00 85.12 123 GLU A CA 1
ATOM 957 C C . GLU A 1 123 ? -13.201 3.565 3.375 1.00 85.12 123 GLU A C 1
ATOM 959 O O . GLU A 1 123 ? -12.496 3.245 2.421 1.00 85.12 123 GLU A O 1
ATOM 964 N N . ALA A 1 124 ? -12.685 3.880 4.565 1.00 80.44 124 ALA A N 1
ATOM 965 C CA . ALA A 1 124 ? -11.250 3.855 4.820 1.00 80.44 124 ALA A CA 1
ATOM 966 C C . ALA A 1 124 ? -10.662 2.432 4.767 1.00 80.44 124 ALA A C 1
ATOM 968 O O . ALA A 1 124 ? -9.536 2.259 4.295 1.00 80.44 124 ALA A O 1
ATOM 969 N N . ILE A 1 125 ? -11.423 1.411 5.190 1.00 81.12 125 ILE A N 1
ATOM 970 C CA . ILE A 1 125 ? -11.055 -0.007 5.022 1.00 81.12 125 ILE A CA 1
ATOM 971 C C . ILE A 1 125 ? -10.923 -0.343 3.530 1.00 81.12 125 ILE A C 1
ATOM 973 O O . ILE A 1 125 ? -9.848 -0.751 3.090 1.00 81.12 125 ILE A O 1
ATOM 977 N N . LYS A 1 126 ? -11.974 -0.093 2.736 1.00 84.94 126 LYS A N 1
ATOM 978 C CA . LYS A 1 126 ? -11.984 -0.363 1.283 1.00 84.94 126 LYS A CA 1
ATOM 979 C C . LYS A 1 126 ? -10.890 0.405 0.543 1.00 84.94 126 LYS A C 1
ATOM 981 O O . LYS A 1 126 ? -10.214 -0.120 -0.345 1.00 84.94 126 LYS A O 1
ATOM 986 N N . GLY A 1 127 ? -10.688 1.665 0.919 1.00 82.69 127 GLY A N 1
ATOM 987 C CA . GLY A 1 127 ? -9.623 2.491 0.372 1.00 82.69 127 GLY A CA 1
ATOM 988 C C . GLY A 1 127 ? -8.241 1.914 0.683 1.00 82.69 127 GLY A C 1
ATOM 989 O O . GLY A 1 127 ? -7.370 1.919 -0.185 1.00 82.69 127 GLY A O 1
ATOM 990 N N . SER A 1 128 ? -8.030 1.380 1.887 1.00 81.50 128 SER A N 1
ATOM 991 C CA . SER A 1 128 ? -6.753 0.773 2.283 1.00 81.50 128 SER A CA 1
ATOM 992 C C . SER A 1 128 ? -6.475 -0.524 1.522 1.00 81.50 128 SER A C 1
ATOM 994 O O . SER A 1 128 ? -5.341 -0.753 1.098 1.00 81.50 128 SER A O 1
ATOM 996 N N . GLU A 1 129 ? -7.499 -1.335 1.255 1.00 84.06 129 GLU A N 1
ATOM 997 C CA . GLU A 1 129 ? -7.379 -2.500 0.373 1.00 84.06 129 GLU A CA 1
ATOM 998 C C . GLU A 1 129 ? -7.043 -2.092 -1.071 1.00 84.06 129 GLU A C 1
ATOM 1000 O O . GLU A 1 129 ? -6.163 -2.674 -1.709 1.00 84.06 129 GLU A O 1
ATOM 1005 N N . THR A 1 130 ? -7.655 -1.017 -1.568 1.00 85.75 130 THR A N 1
ATOM 1006 C CA . THR A 1 130 ? -7.323 -0.468 -2.890 1.00 85.75 130 THR A CA 1
ATOM 1007 C C . THR A 1 130 ? -5.845 -0.055 -2.962 1.00 85.75 130 THR A C 1
ATOM 1009 O O . THR A 1 130 ? -5.168 -0.350 -3.949 1.00 85.75 130 THR A O 1
ATOM 1012 N N . VAL A 1 131 ? -5.287 0.543 -1.898 1.00 81.94 131 VAL A N 1
ATOM 1013 C CA . VAL A 1 131 ? -3.846 0.860 -1.804 1.00 81.94 131 VAL A CA 1
ATOM 1014 C C . VAL A 1 131 ? -2.976 -0.406 -1.848 1.00 81.94 131 VAL A C 1
ATOM 1016 O O . VAL A 1 131 ? -1.924 -0.399 -2.494 1.00 81.94 131 VAL A O 1
ATOM 1019 N N . VAL A 1 132 ? -3.412 -1.513 -1.235 1.00 84.06 132 VAL A N 1
ATOM 1020 C CA . VAL A 1 132 ? -2.743 -2.826 -1.348 1.00 84.06 132 VAL A CA 1
ATOM 1021 C C . VAL A 1 132 ? -2.738 -3.330 -2.793 1.00 84.06 132 VAL A C 1
ATOM 1023 O O . VAL A 1 132 ? -1.706 -3.806 -3.278 1.00 84.06 132 VAL A O 1
ATOM 1026 N N . GLY A 1 133 ? -3.850 -3.181 -3.515 1.00 85.38 133 GLY A N 1
ATOM 1027 C CA . GLY A 1 133 ? -3.919 -3.474 -4.948 1.00 85.38 133 GLY A CA 1
ATOM 1028 C C . GLY A 1 133 ? -2.924 -2.638 -5.759 1.00 85.38 133 GLY A C 1
ATOM 1029 O O . GLY A 1 133 ? -2.154 -3.179 -6.556 1.00 85.38 133 GLY A O 1
ATOM 1030 N N . MET A 1 134 ? -2.847 -1.335 -5.480 1.00 83.69 134 MET A N 1
ATOM 1031 C CA . MET A 1 134 ? -1.898 -0.422 -6.131 1.00 83.69 134 MET A CA 1
ATOM 1032 C C . MET A 1 134 ? -0.432 -0.749 -5.802 1.00 83.69 134 MET A C 1
ATOM 1034 O O . MET A 1 134 ? 0.443 -0.576 -6.649 1.00 83.69 134 MET A O 1
ATOM 1038 N N . LEU A 1 135 ? -0.134 -1.270 -4.603 1.00 81.75 135 LEU A N 1
ATOM 1039 C CA . LEU A 1 135 ? 1.173 -1.860 -4.264 1.00 81.75 135 LEU A CA 1
ATOM 1040 C C . LEU A 1 135 ? 1.522 -3.056 -5.148 1.00 81.75 135 LEU A C 1
ATOM 1042 O O . LEU A 1 135 ? 2.658 -3.152 -5.603 1.00 81.75 135 LEU A O 1
ATOM 1046 N N . SER A 1 136 ? 0.552 -3.906 -5.473 1.00 85.81 136 SER A N 1
ATOM 1047 C CA . SER A 1 136 ? 0.762 -5.018 -6.403 1.00 85.81 136 SER A CA 1
ATOM 1048 C C . SER A 1 136 ? 1.142 -4.535 -7.803 1.00 85.81 136 SER A C 1
ATOM 1050 O O . SER A 1 136 ? 2.145 -4.981 -8.354 1.00 85.81 136 SER A O 1
ATOM 1052 N N . VAL A 1 137 ? 0.373 -3.593 -8.359 1.00 86.50 137 VAL A N 1
ATOM 1053 C CA . VAL A 1 137 ? 0.635 -3.036 -9.698 1.00 86.50 137 VAL A CA 1
ATOM 1054 C C . VAL A 1 137 ? 1.996 -2.339 -9.728 1.00 86.50 137 VAL A C 1
ATOM 1056 O O . VAL A 1 137 ? 2.812 -2.588 -10.610 1.00 86.50 137 VAL A O 1
ATOM 1059 N N . SER A 1 138 ? 2.280 -1.523 -8.714 1.00 82.81 138 SER A N 1
ATOM 1060 C CA . SER A 1 138 ? 3.534 -0.778 -8.587 1.00 82.81 138 SER A CA 1
ATOM 1061 C C . SER A 1 138 ? 4.764 -1.690 -8.475 1.00 82.81 138 SER A C 1
ATOM 1063 O O . SER A 1 138 ? 5.792 -1.368 -9.071 1.00 82.81 138 SER A O 1
ATOM 1065 N N . ALA A 1 139 ? 4.667 -2.828 -7.774 1.00 84.25 139 ALA A N 1
ATOM 1066 C CA . ALA A 1 139 ? 5.755 -3.802 -7.673 1.00 84.25 139 ALA A CA 1
ATOM 1067 C C . ALA A 1 139 ? 6.051 -4.470 -9.026 1.00 84.25 139 ALA A C 1
ATOM 1069 O O . ALA A 1 139 ? 7.216 -4.628 -9.385 1.00 84.25 139 ALA A O 1
ATOM 1070 N N . VAL A 1 140 ? 5.009 -4.798 -9.801 1.00 87.50 140 VAL A N 1
ATOM 1071 C CA . VAL A 1 140 ? 5.158 -5.346 -11.159 1.00 87.50 140 VAL A CA 1
ATOM 1072 C C . VAL A 1 140 ? 5.821 -4.327 -12.084 1.00 87.50 140 VAL A C 1
ATOM 1074 O O . VAL A 1 140 ? 6.783 -4.668 -12.766 1.00 87.50 140 VAL A O 1
ATOM 1077 N N . VAL A 1 141 ? 5.368 -3.068 -12.071 1.00 84.31 141 VAL A N 1
ATOM 1078 C CA . VAL A 1 141 ? 5.952 -1.999 -12.902 1.00 84.31 141 VAL A CA 1
ATOM 1079 C C . VAL A 1 141 ? 7.433 -1.792 -12.573 1.00 84.31 141 VAL A C 1
ATOM 1081 O O . VAL A 1 141 ? 8.251 -1.719 -13.488 1.00 84.31 141 VAL A O 1
ATOM 1084 N N . TRP A 1 142 ? 7.802 -1.765 -11.287 1.00 82.38 142 TRP A N 1
ATOM 1085 C CA . TRP A 1 142 ? 9.209 -1.688 -10.878 1.00 82.38 142 TRP A CA 1
ATOM 1086 C C . TRP A 1 142 ? 10.024 -2.907 -11.317 1.00 82.38 142 TRP A C 1
ATOM 1088 O O . TRP A 1 142 ? 11.160 -2.745 -11.755 1.00 82.38 142 TRP A O 1
ATOM 1098 N N . GLY A 1 143 ? 9.444 -4.107 -11.245 1.00 84.38 143 GLY A N 1
ATOM 1099 C CA . GLY A 1 143 ? 10.080 -5.331 -11.731 1.00 84.38 143 GLY A CA 1
ATOM 1100 C C . GLY A 1 143 ? 10.379 -5.271 -13.229 1.00 84.38 143 GLY A C 1
ATOM 1101 O O . GLY A 1 143 ? 11.490 -5.587 -13.636 1.00 84.38 143 GLY A O 1
ATOM 1102 N N . VAL A 1 144 ? 9.431 -4.787 -14.038 1.00 85.81 144 VAL A N 1
ATOM 1103 C CA . VAL A 1 144 ? 9.632 -4.606 -15.486 1.00 85.81 144 VAL A CA 1
ATOM 1104 C C . VAL A 1 144 ? 10.733 -3.578 -15.763 1.00 85.81 144 VAL A C 1
ATOM 1106 O O . VAL A 1 144 ? 11.616 -3.851 -16.566 1.00 85.81 144 VAL A O 1
ATOM 1109 N N . ILE A 1 145 ? 10.739 -2.436 -15.065 1.00 81.62 145 ILE A N 1
ATOM 1110 C CA . ILE A 1 145 ? 11.795 -1.412 -15.202 1.00 81.62 145 ILE A CA 1
ATOM 1111 C C . ILE A 1 145 ? 13.176 -1.959 -14.801 1.00 81.62 145 ILE A C 1
ATOM 1113 O O . ILE A 1 145 ? 14.185 -1.514 -15.326 1.00 81.62 145 ILE A O 1
ATOM 1117 N N . GLY A 1 146 ? 13.238 -2.900 -13.857 1.00 80.81 146 GLY A N 1
ATOM 1118 C CA . GLY A 1 146 ? 14.496 -3.507 -13.419 1.00 80.81 146 GLY A CA 1
ATOM 1119 C C . GLY A 1 146 ? 15.055 -4.579 -14.354 1.00 80.81 146 GLY A C 1
ATOM 1120 O O . GLY A 1 146 ? 16.203 -4.980 -14.180 1.00 80.81 146 GLY A O 1
ATOM 1121 N N . VAL A 1 147 ? 14.255 -5.063 -15.306 1.00 84.31 147 VAL A N 1
ATOM 1122 C CA . VAL A 1 147 ? 14.636 -6.123 -16.256 1.00 84.31 147 VAL A CA 1
ATOM 1123 C C . VAL A 1 147 ? 14.888 -5.572 -17.663 1.00 84.31 147 VAL A C 1
ATOM 1125 O O . VAL A 1 147 ? 15.672 -6.162 -18.403 1.00 84.31 147 VAL A O 1
ATOM 1128 N N . VAL A 1 148 ? 14.227 -4.468 -18.026 1.00 74.19 148 VAL A N 1
ATOM 1129 C CA . VAL A 1 148 ? 14.368 -3.767 -19.318 1.00 74.19 148 VAL A CA 1
ATOM 1130 C C . VAL A 1 148 ? 15.472 -2.722 -19.244 1.00 74.19 148 VAL A C 1
ATOM 1132 O O . VAL A 1 148 ? 16.290 -2.684 -20.187 1.00 74.19 148 VAL A O 1
#

Organism: NCBI:txid1448308

Sequence (148 aa):
TLLLLSQTAITAYSLHLSYQNITRLQQYEEKSEKAAEWSNTAAERLRKTRTTQTGATVAVCLRISCSATILMIHLLSNSPPILPPPALALLNAAATALSRQHMANFWNDRNQTQVPFMTQFNEAIKGSETVVGMLSVSAVVWGVIGVV

pLDDT: mean 76.15, std 9.78, range [53.84, 91.0]